Protein AF-A0A6G0FLL9-F1 (afdb_monomer_lite)

Secondary structure (DSSP, 8-state):
---HHHHHHHHHHHHHHHHHHH-TT-BTTB--HHHHHHHHHHHHHHHHHHHHHHHHH--

Sequence (59 aa):
MPDDLYQRYQAAARAHQEHTTSCPRCTGTARCSEGARLWSVFERLQDAYIDRQRTKRTR

pLDDT: mean 89.38, std 10.21, range [46.0, 96.81]

Foldseek 3Di:
DPPVLVVQLVVLVVVLVVCCVPPPQRDPPDDDPVNVVSVVSNVVSVVVVVVVVVVVVVD

Radius of gyration: 13.63 Å; chains: 1; bounding box: 34×16×36 Å

Structure (mmCIF, N/CA/C/O backbone):
data_AF-A0A6G0FLL9-F1
#
_entry.id   AF-A0A6G0FLL9-F1
#
loop_
_atom_site.group_PDB
_atom_site.id
_atom_site.type_symbol
_atom_site.label_atom_id
_atom_site.label_alt_id
_atom_site.label_comp_id
_atom_site.label_asym_id
_atom_site.label_entity_id
_atom_site.label_seq_id
_atom_site.pdbx_PDB_ins_code
_atom_site.Cartn_x
_atom_site.Cartn_y
_atom_site.Cartn_z
_atom_site.occupancy
_atom_site.B_iso_or_equiv
_atom_site.auth_seq_id
_atom_site.auth_comp_id
_atom_site.auth_asym_id
_atom_site.auth_atom_id
_atom_site.pdbx_PDB_model_num
ATOM 1 N 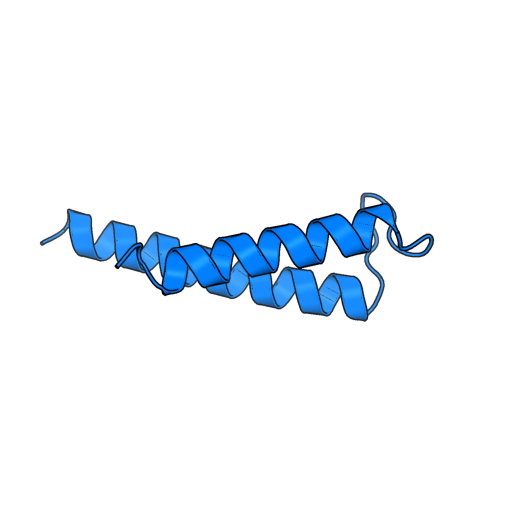N . MET A 1 1 ? -1.494 -0.607 22.873 1.00 46.00 1 MET A N 1
ATOM 2 C CA . MET A 1 1 ? -0.674 -0.879 21.677 1.00 46.00 1 MET A CA 1
ATOM 3 C C . MET A 1 1 ? -1.265 -0.107 20.515 1.00 46.00 1 MET A C 1
ATOM 5 O O . MET A 1 1 ? -2.489 -0.153 20.390 1.00 46.00 1 MET A O 1
ATOM 9 N N . PRO A 1 2 ? -0.461 0.618 19.713 1.00 56.19 2 PRO A N 1
ATOM 10 C CA . PRO A 1 2 ? -0.932 1.095 18.419 1.00 56.19 2 PRO A CA 1
ATOM 11 C C . PRO A 1 2 ? -1.599 -0.079 17.700 1.00 56.19 2 PRO A C 1
ATOM 13 O O . PRO A 1 2 ? -1.141 -1.213 17.813 1.00 56.19 2 PRO A O 1
ATOM 16 N N . ASP A 1 3 ? -2.752 0.187 17.100 1.00 75.38 3 ASP A N 1
ATOM 17 C CA . ASP A 1 3 ? -3.666 -0.825 16.575 1.00 75.38 3 ASP A CA 1
ATOM 18 C C . ASP A 1 3 ? -2.877 -1.797 15.669 1.00 75.38 3 ASP A C 1
ATOM 20 O O . ASP A 1 3 ? -2.361 -1.389 14.634 1.00 75.38 3 ASP A O 1
ATOM 24 N N . ASP A 1 4 ? -2.702 -3.055 16.088 1.00 88.44 4 ASP A N 1
ATOM 25 C CA . ASP A 1 4 ? -1.850 -4.045 15.396 1.00 88.44 4 ASP A CA 1
ATOM 26 C C . ASP A 1 4 ? -2.238 -4.204 13.909 1.00 88.44 4 ASP A C 1
ATOM 28 O O . ASP A 1 4 ? -1.394 -4.377 13.032 1.00 88.44 4 ASP A O 1
ATOM 32 N N . LEU A 1 5 ? -3.525 -4.015 13.600 1.00 91.00 5 LEU A N 1
ATOM 33 C CA . LEU A 1 5 ? -4.035 -3.955 12.234 1.00 91.00 5 LEU A CA 1
ATOM 34 C C . LEU A 1 5 ? -3.517 -2.732 11.461 1.00 91.00 5 LEU A C 1
ATOM 36 O O . LEU A 1 5 ? -3.140 -2.860 10.301 1.00 91.00 5 LEU A O 1
ATOM 40 N N . TYR A 1 6 ? -3.452 -1.560 12.097 1.00 91.44 6 TYR A N 1
ATOM 41 C CA . TYR A 1 6 ? -2.882 -0.350 11.501 1.00 91.44 6 TYR A CA 1
ATOM 42 C C . TYR A 1 6 ? -1.375 -0.492 11.241 1.00 91.44 6 TYR A C 1
ATOM 44 O O . TYR A 1 6 ? -0.887 -0.047 10.203 1.00 91.44 6 TYR A O 1
ATOM 52 N N . GLN A 1 7 ? -0.634 -1.154 12.137 1.00 94.00 7 GLN A N 1
ATOM 53 C CA . GLN A 1 7 ? 0.786 -1.450 11.913 1.00 94.00 7 GLN A CA 1
ATOM 54 C C . GLN A 1 7 ? 0.985 -2.405 10.732 1.00 94.00 7 GLN A C 1
ATOM 56 O O . GLN A 1 7 ? 1.815 -2.138 9.862 1.00 94.00 7 GLN A O 1
ATOM 61 N N . ARG A 1 8 ? 0.187 -3.480 10.655 1.00 95.12 8 ARG A N 1
ATOM 62 C CA . ARG A 1 8 ? 0.207 -4.416 9.521 1.00 95.12 8 ARG A CA 1
ATOM 63 C C . ARG A 1 8 ? -0.156 -3.726 8.204 1.00 95.12 8 ARG A C 1
ATOM 65 O O . ARG A 1 8 ? 0.532 -3.933 7.207 1.00 95.12 8 ARG A O 1
ATOM 72 N N . TYR A 1 9 ? -1.176 -2.868 8.212 1.00 94.69 9 TYR A N 1
ATOM 73 C CA . TYR A 1 9 ? -1.566 -2.045 7.065 1.00 94.69 9 TYR A CA 1
ATOM 74 C C . TYR A 1 9 ? -0.413 -1.157 6.569 1.00 94.69 9 TYR A C 1
ATOM 76 O O . TYR A 1 9 ? -0.062 -1.206 5.390 1.00 94.69 9 TYR A O 1
ATOM 84 N N . GLN A 1 10 ? 0.236 -0.404 7.463 1.00 95.56 10 GLN A N 1
ATOM 85 C CA . GLN A 1 10 ? 1.377 0.441 7.091 1.00 95.56 10 GLN A CA 1
ATOM 86 C C . GLN A 1 10 ? 2.574 -0.367 6.575 1.00 95.56 10 GLN A C 1
ATOM 88 O O . GLN A 1 10 ? 3.221 0.039 5.609 1.00 95.56 10 GLN A O 1
ATOM 93 N N . ALA A 1 11 ? 2.862 -1.522 7.179 1.00 96.12 11 ALA A N 1
ATOM 94 C CA . ALA A 1 11 ? 3.939 -2.395 6.722 1.00 96.12 11 ALA A CA 1
ATOM 95 C C . ALA A 1 11 ? 3.694 -2.913 5.294 1.00 96.12 11 ALA A C 1
ATOM 97 O O . ALA A 1 11 ? 4.616 -2.908 4.479 1.00 96.12 11 ALA A O 1
ATOM 98 N N . ALA A 1 12 ? 2.454 -3.298 4.968 1.00 96.38 12 ALA A N 1
ATOM 99 C CA . ALA A 1 12 ? 2.082 -3.719 3.618 1.00 96.38 12 ALA A CA 1
ATOM 100 C C . ALA A 1 12 ? 2.192 -2.572 2.600 1.00 96.38 12 ALA A C 1
ATOM 102 O O . ALA A 1 12 ? 2.686 -2.784 1.492 1.00 96.38 12 ALA A O 1
ATOM 103 N N . ALA A 1 13 ? 1.804 -1.352 2.990 1.00 95.19 13 ALA A N 1
ATOM 104 C CA . ALA A 1 13 ? 1.952 -0.160 2.155 1.00 95.19 13 ALA A CA 1
ATOM 105 C C . ALA A 1 13 ? 3.425 0.104 1.808 1.00 95.19 13 ALA A C 1
ATOM 107 O O . ALA A 1 13 ? 3.770 0.294 0.640 1.00 95.19 13 ALA A O 1
ATOM 108 N N . ARG A 1 14 ? 4.304 0.048 2.819 1.00 96.12 14 ARG A N 1
ATOM 109 C CA . ARG A 1 14 ? 5.747 0.227 2.640 1.00 96.12 14 ARG A CA 1
ATOM 110 C C . ARG A 1 14 ? 6.343 -0.858 1.745 1.00 96.12 14 ARG A C 1
ATOM 112 O O . ARG A 1 14 ? 7.069 -0.527 0.817 1.00 96.12 14 ARG A O 1
ATOM 119 N N . ALA A 1 15 ? 5.994 -2.126 1.968 1.00 95.56 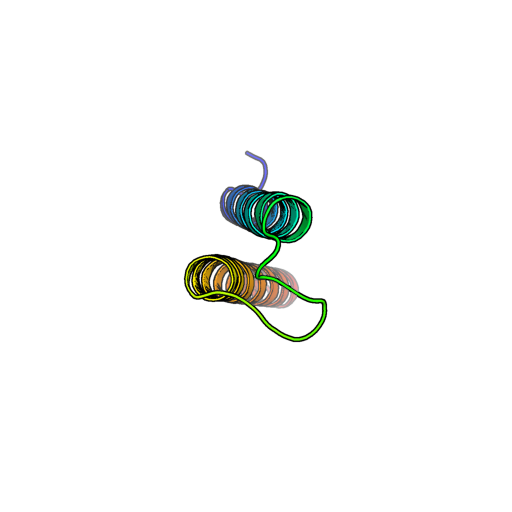15 ALA A N 1
ATOM 120 C CA . ALA A 1 15 ? 6.491 -3.234 1.153 1.00 95.56 15 ALA A CA 1
ATOM 121 C C . ALA A 1 15 ? 6.092 -3.092 -0.327 1.00 95.56 15 ALA A C 1
ATOM 123 O O . ALA A 1 15 ? 6.918 -3.292 -1.217 1.00 95.56 15 ALA A O 1
ATOM 124 N N . HIS A 1 16 ? 4.844 -2.693 -0.605 1.00 93.12 16 HIS A N 1
ATOM 125 C CA . HIS A 1 16 ? 4.410 -2.395 -1.970 1.00 93.12 16 HIS A CA 1
ATOM 126 C C . HIS A 1 16 ? 5.213 -1.231 -2.572 1.00 93.12 16 HIS A C 1
ATOM 128 O O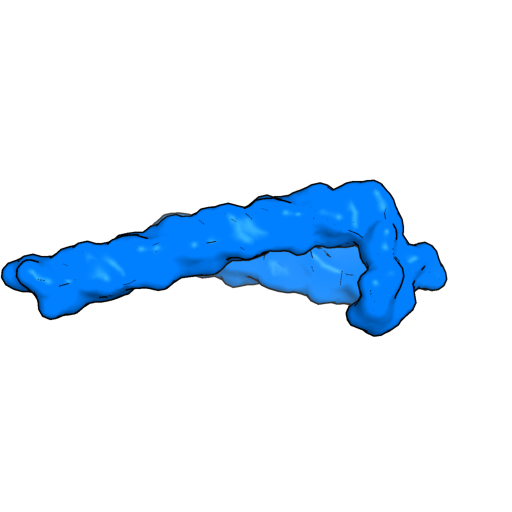 . HIS A 1 16 ? 5.692 -1.349 -3.698 1.00 93.12 16 HIS A O 1
ATOM 134 N N . GLN A 1 17 ? 5.410 -0.139 -1.826 1.00 92.88 17 GLN A N 1
ATOM 135 C CA . GLN A 1 17 ? 6.168 1.022 -2.298 1.00 92.88 17 GLN A CA 1
ATOM 136 C C . GLN A 1 17 ? 7.634 0.675 -2.601 1.00 92.88 17 GLN A C 1
ATOM 138 O O . GLN A 1 17 ? 8.117 0.969 -3.694 1.00 92.88 17 GLN A O 1
ATOM 143 N N . GLU A 1 18 ? 8.325 0.011 -1.671 1.00 94.62 18 GLU A N 1
ATOM 144 C CA . GLU A 1 18 ? 9.707 -0.464 -1.832 1.00 94.62 18 GLU A CA 1
ATOM 145 C C . GLU A 1 18 ? 9.850 -1.345 -3.079 1.00 94.62 18 GLU A C 1
ATOM 147 O O . GLU A 1 18 ? 10.781 -1.170 -3.873 1.00 94.62 18 GLU A O 1
ATOM 152 N N . HIS A 1 19 ? 8.882 -2.240 -3.297 1.00 93.19 19 HIS A N 1
ATOM 153 C CA . HIS A 1 19 ? 8.839 -3.081 -4.481 1.00 93.19 19 HIS A CA 1
ATOM 154 C C . HIS A 1 19 ? 8.644 -2.265 -5.762 1.00 93.19 19 HIS A C 1
ATOM 156 O O . HIS A 1 19 ? 9.400 -2.449 -6.711 1.00 93.19 19 HIS A O 1
ATOM 162 N N . THR A 1 20 ? 7.667 -1.354 -5.816 1.00 90.62 20 THR A N 1
ATOM 163 C CA . THR A 1 20 ? 7.421 -0.543 -7.022 1.00 90.62 20 THR A CA 1
ATOM 164 C C . THR A 1 20 ? 8.586 0.378 -7.373 1.00 90.62 20 THR A C 1
ATOM 166 O O . THR A 1 20 ? 8.838 0.598 -8.550 1.00 90.62 20 THR A O 1
ATOM 169 N N . THR A 1 21 ? 9.333 0.860 -6.378 1.00 90.69 21 THR A N 1
ATOM 170 C CA . THR A 1 21 ? 10.532 1.682 -6.595 1.00 90.69 21 THR A CA 1
ATOM 171 C C . THR A 1 21 ? 11.691 0.862 -7.164 1.00 90.69 21 THR A C 1
ATOM 173 O O . THR A 1 21 ? 12.463 1.362 -7.976 1.00 90.69 21 THR A O 1
ATOM 176 N N . SER A 1 22 ? 11.818 -0.400 -6.746 1.00 89.56 22 SER A N 1
ATOM 177 C CA . SER A 1 22 ? 12.968 -1.251 -7.088 1.00 89.56 22 SER A CA 1
ATOM 178 C C . SER A 1 22 ? 12.707 -2.187 -8.273 1.00 89.56 22 SER A C 1
ATOM 180 O O . SER A 1 22 ? 13.645 -2.747 -8.840 1.00 89.56 22 SER A O 1
ATOM 182 N N . CYS A 1 23 ? 11.443 -2.415 -8.641 1.00 90.88 23 CYS A N 1
ATOM 183 C CA . CYS A 1 23 ? 11.064 -3.382 -9.663 1.00 90.88 23 CYS A CA 1
ATOM 184 C C . CYS A 1 23 ? 10.896 -2.712 -11.037 1.00 90.88 23 CYS A C 1
ATOM 186 O O . CYS A 1 23 ? 9.886 -2.048 -11.263 1.00 90.88 23 CYS A O 1
ATOM 188 N N . PRO A 1 24 ? 11.779 -2.977 -12.019 1.00 86.50 24 PRO A N 1
ATOM 189 C CA . PRO A 1 24 ? 11.665 -2.392 -13.359 1.00 86.50 24 PRO A CA 1
ATOM 190 C C . PRO A 1 24 ? 10.475 -2.941 -14.163 1.00 86.50 24 PRO A C 1
ATOM 192 O O . PRO A 1 24 ? 10.120 -2.394 -15.201 1.00 86.50 24 PRO A O 1
ATOM 195 N N . ARG A 1 25 ? 9.861 -4.043 -13.706 1.00 87.25 25 ARG A N 1
ATOM 196 C CA . ARG A 1 25 ? 8.660 -4.631 -14.325 1.00 87.25 25 ARG A CA 1
ATOM 197 C C . ARG A 1 25 ? 7.365 -3.998 -13.828 1.00 87.25 25 ARG A C 1
ATOM 199 O O . ARG A 1 25 ? 6.324 -4.212 -14.442 1.00 87.25 25 ARG A O 1
ATOM 206 N N . CYS A 1 26 ? 7.416 -3.280 -12.710 1.00 87.81 26 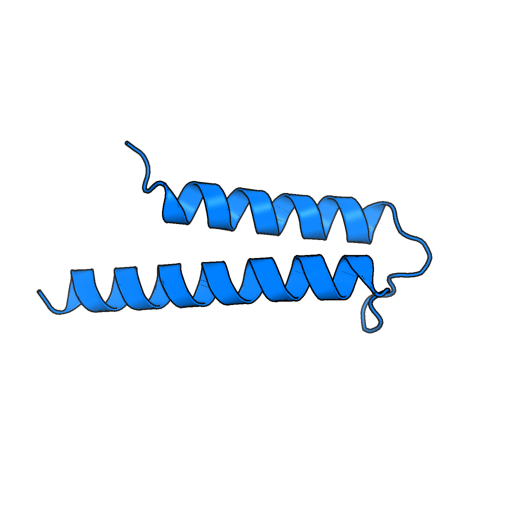CYS A N 1
ATOM 207 C CA . CYS A 1 26 ? 6.281 -2.531 -12.207 1.00 87.81 26 CYS A CA 1
ATOM 208 C C . CYS A 1 26 ? 6.329 -1.135 -12.832 1.00 87.81 26 CYS A C 1
ATOM 210 O O . CYS A 1 26 ? 7.193 -0.331 -12.500 1.00 87.81 26 CYS A O 1
ATOM 212 N N . THR A 1 27 ? 5.420 -0.851 -13.759 1.00 81.06 27 THR A N 1
ATOM 213 C CA . THR A 1 27 ? 5.211 0.497 -14.303 1.00 81.06 27 THR A CA 1
ATOM 214 C C . THR A 1 27 ? 3.929 1.066 -13.704 1.00 81.06 27 THR A C 1
ATOM 216 O O . THR A 1 27 ? 3.114 0.315 -13.178 1.00 81.06 27 THR A O 1
ATOM 219 N N . GLY A 1 28 ? 3.725 2.386 -13.745 1.00 73.12 28 GLY A N 1
ATOM 220 C CA . GLY A 1 28 ? 2.646 3.052 -12.995 1.00 73.12 28 GLY A CA 1
ATOM 221 C C . GLY A 1 28 ? 1.252 2.402 -13.088 1.00 73.12 28 GLY A C 1
ATOM 222 O O . GLY A 1 28 ? 0.491 2.466 -12.127 1.00 73.12 28 GLY A O 1
ATOM 223 N N . THR A 1 29 ? 0.932 1.730 -14.198 1.00 76.75 29 THR A N 1
ATOM 224 C CA . THR A 1 29 ? -0.321 0.981 -14.394 1.00 76.75 29 THR A CA 1
ATOM 225 C C . THR A 1 29 ? -0.161 -0.544 -14.434 1.00 76.75 29 THR A C 1
ATOM 227 O O . THR A 1 29 ? -1.155 -1.250 -14.268 1.00 76.75 29 THR A O 1
ATOM 230 N N . ALA A 1 30 ? 1.050 -1.078 -14.625 1.00 81.00 30 ALA A N 1
ATOM 231 C CA . ALA A 1 30 ? 1.300 -2.515 -14.722 1.00 81.00 30 ALA A CA 1
ATOM 232 C C . ALA A 1 30 ? 2.093 -3.022 -13.516 1.00 81.00 30 ALA A C 1
ATOM 234 O O . ALA A 1 30 ? 3.156 -2.507 -13.182 1.00 81.00 30 ALA A O 1
ATOM 235 N N . ARG A 1 31 ? 1.603 -4.083 -12.874 1.00 85.81 31 ARG A N 1
ATOM 236 C CA . ARG A 1 31 ? 2.282 -4.723 -11.742 1.00 85.81 31 ARG A CA 1
ATOM 237 C C . ARG A 1 31 ? 2.797 -6.090 -12.165 1.00 85.81 31 ARG A C 1
ATOM 239 O O . ARG A 1 31 ? 2.084 -6.840 -12.829 1.00 85.81 31 ARG A O 1
ATOM 246 N N . CYS A 1 32 ? 4.008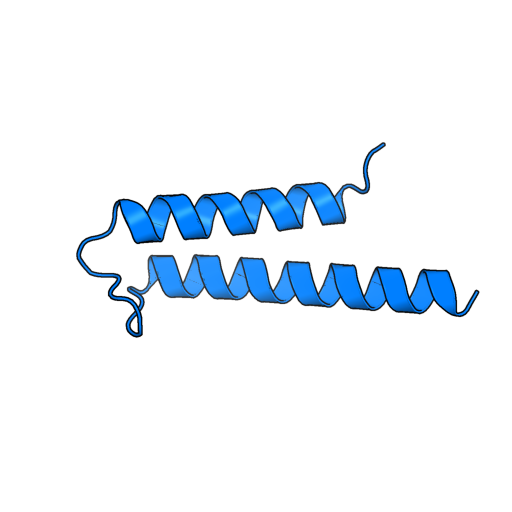 -6.440 -11.740 1.00 92.81 32 CYS A N 1
ATOM 247 C CA . CYS A 1 32 ? 4.447 -7.830 -11.818 1.00 92.81 32 CYS A CA 1
ATOM 248 C C . CYS A 1 32 ? 3.668 -8.697 -10.810 1.00 92.81 32 CYS A C 1
ATOM 250 O O . CYS A 1 32 ? 2.965 -8.173 -9.944 1.00 92.81 32 CYS A O 1
ATOM 252 N N . SER A 1 33 ? 3.797 -10.023 -10.898 1.00 93.06 33 SER A N 1
ATOM 253 C CA . SER A 1 33 ? 3.092 -10.962 -10.011 1.00 93.06 33 SER A CA 1
ATOM 254 C C . SER A 1 33 ? 3.322 -10.676 -8.521 1.00 93.06 33 SER A C 1
ATOM 256 O O . SER A 1 33 ? 2.380 -10.731 -7.734 1.00 93.06 33 SER A O 1
ATOM 258 N N . GLU A 1 34 ? 4.548 -10.311 -8.140 1.00 92.62 34 GLU A N 1
ATOM 259 C CA . GLU A 1 34 ? 4.879 -9.964 -6.755 1.00 92.62 34 GLU A CA 1
ATOM 260 C C . GLU A 1 34 ? 4.261 -8.623 -6.341 1.00 92.62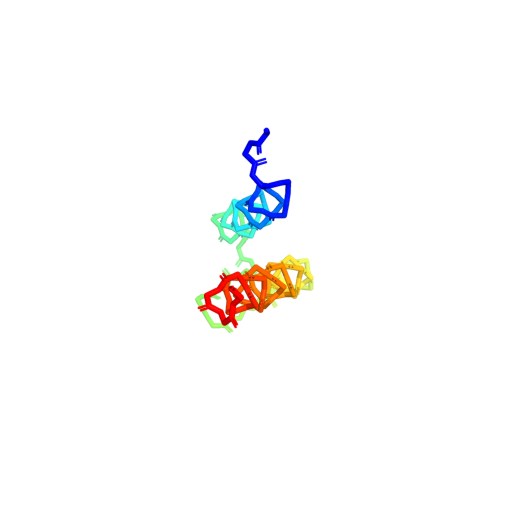 34 GLU A C 1
ATOM 262 O O . GLU A 1 34 ? 3.614 -8.530 -5.301 1.00 92.62 34 GLU A O 1
ATOM 267 N N . GLY A 1 35 ? 4.352 -7.599 -7.194 1.00 93.31 35 GLY A N 1
ATOM 268 C CA . GLY A 1 35 ? 3.682 -6.317 -6.963 1.00 93.31 35 GLY A CA 1
ATOM 269 C C . GLY A 1 35 ? 2.160 -6.460 -6.835 1.00 93.31 35 GLY A C 1
ATOM 270 O O . GLY A 1 35 ? 1.553 -5.830 -5.973 1.00 93.31 35 GLY A O 1
ATOM 271 N N . ALA A 1 36 ? 1.539 -7.332 -7.636 1.00 93.75 36 ALA A N 1
ATOM 272 C CA . ALA A 1 36 ? 0.110 -7.638 -7.556 1.00 93.75 36 ALA A CA 1
ATOM 273 C C . ALA A 1 36 ? -0.257 -8.351 -6.243 1.00 93.75 36 ALA A C 1
ATOM 275 O O . ALA A 1 36 ? -1.285 -8.041 -5.633 1.00 93.75 36 ALA A O 1
ATOM 276 N N . ARG A 1 37 ? 0.601 -9.263 -5.768 1.00 94.88 37 ARG A N 1
ATOM 277 C CA . ARG A 1 37 ? 0.445 -9.915 -4.463 1.00 94.88 37 ARG A CA 1
ATOM 278 C C . ARG A 1 37 ? 0.532 -8.902 -3.322 1.00 94.88 37 ARG A C 1
ATOM 280 O O . ARG A 1 37 ? -0.348 -8.894 -2.464 1.00 94.88 37 ARG A O 1
ATOM 287 N N . LEU A 1 38 ? 1.551 -8.041 -3.323 1.00 95.44 38 LEU A N 1
ATOM 288 C CA . LEU A 1 38 ? 1.734 -6.999 -2.306 1.00 95.44 38 LEU A CA 1
ATOM 289 C C . LEU A 1 38 ? 0.560 -6.015 -2.293 1.00 95.44 38 LEU A C 1
ATOM 291 O O . LEU A 1 38 ? 0.042 -5.697 -1.224 1.00 95.44 38 LEU A O 1
ATOM 295 N N . TRP A 1 39 ? 0.090 -5.608 -3.474 1.00 93.69 39 TRP A N 1
ATOM 296 C CA . TRP A 1 39 ? -1.094 -4.763 -3.618 1.00 93.69 39 TRP A CA 1
ATOM 297 C C . TRP A 1 39 ? -2.346 -5.415 -3.021 1.00 93.69 39 TRP A C 1
ATOM 299 O O . TRP A 1 39 ? -3.033 -4.798 -2.215 1.00 93.69 39 TRP A O 1
ATOM 309 N N . SER A 1 40 ? -2.595 -6.690 -3.337 1.00 96.00 40 SER A N 1
ATOM 310 C CA . SER A 1 40 ? -3.755 -7.428 -2.815 1.00 96.00 40 SER A CA 1
ATOM 311 C C . SER A 1 40 ? -3.730 -7.559 -1.287 1.00 96.00 40 SER A C 1
ATOM 313 O O . SER A 1 40 ? -4.771 -7.536 -0.633 1.00 96.00 40 SER A O 1
ATOM 315 N N . VAL A 1 41 ? -2.543 -7.724 -0.691 1.00 96.56 41 VAL A N 1
ATOM 316 C CA . VAL A 1 41 ? -2.384 -7.772 0.772 1.00 96.56 41 VAL A CA 1
ATOM 317 C C . VAL A 1 41 ? -2.650 -6.402 1.393 1.00 96.56 41 VAL A C 1
ATOM 319 O O . VAL A 1 41 ? -3.352 -6.318 2.400 1.00 96.56 41 VAL A O 1
ATOM 322 N N . PHE A 1 42 ? -2.114 -5.339 0.791 1.00 96.06 42 PHE A N 1
ATOM 323 C CA . PHE A 1 42 ? -2.355 -3.964 1.218 1.00 96.06 42 PHE A CA 1
ATOM 324 C C . PHE A 1 42 ? -3.848 -3.608 1.188 1.00 96.06 42 PHE A C 1
ATOM 326 O O . PHE A 1 42 ? -4.365 -3.119 2.190 1.00 96.06 42 PHE A O 1
ATOM 333 N N . GLU A 1 43 ? -4.542 -3.917 0.091 1.00 96.38 43 GLU A N 1
ATOM 334 C CA . GLU A 1 43 ? -5.971 -3.636 -0.101 1.00 96.38 43 GLU A CA 1
ATOM 335 C C . GLU A 1 43 ? -6.830 -4.318 0.975 1.00 96.38 43 GLU A C 1
ATOM 337 O O . GLU A 1 43 ? -7.579 -3.653 1.686 1.00 96.38 43 GLU A O 1
ATOM 342 N N . ARG A 1 44 ? -6.609 -5.614 1.234 1.00 96.69 44 ARG A N 1
ATOM 343 C CA . ARG A 1 44 ? -7.332 -6.342 2.296 1.00 96.69 44 ARG A CA 1
ATOM 344 C C . ARG A 1 44 ? -7.122 -5.748 3.690 1.00 96.69 44 ARG A C 1
ATOM 346 O O . ARG A 1 44 ? -8.033 -5.760 4.515 1.00 96.69 44 ARG A O 1
ATOM 353 N N . LEU A 1 45 ? -5.910 -5.276 3.988 1.00 96.62 45 LEU A N 1
ATOM 354 C CA . LEU A 1 45 ? -5.605 -4.654 5.279 1.00 96.62 45 LEU A CA 1
ATOM 355 C C . LEU A 1 45 ? -6.208 -3.251 5.390 1.00 96.62 45 LEU A C 1
ATOM 357 O O . LEU A 1 45 ? -6.647 -2.872 6.477 1.00 96.62 45 LEU A O 1
ATOM 361 N N . GLN A 1 46 ? -6.253 -2.505 4.285 1.00 96.31 46 GLN A N 1
ATOM 362 C CA . GLN A 1 46 ? -6.939 -1.220 4.209 1.00 96.31 46 GLN A CA 1
ATOM 363 C C . GLN A 1 46 ? -8.435 -1.388 4.489 1.00 96.31 46 GLN A C 1
ATOM 365 O O . GLN A 1 46 ? -8.958 -0.702 5.368 1.00 96.31 46 GLN A O 1
ATOM 370 N N . ASP A 1 47 ? -9.091 -2.332 3.813 1.00 96.81 47 ASP A N 1
ATOM 371 C CA . ASP A 1 47 ? -10.517 -2.617 3.993 1.00 96.81 47 ASP A CA 1
ATOM 372 C C . ASP A 1 47 ? -10.827 -2.992 5.442 1.00 96.81 47 ASP A C 1
ATOM 374 O O . ASP A 1 47 ? -11.670 -2.368 6.090 1.00 96.81 47 ASP A O 1
ATOM 378 N N . ALA A 1 48 ? -10.064 -3.934 6.007 1.00 95.56 48 ALA A N 1
ATOM 379 C CA . ALA A 1 48 ? -10.226 -4.346 7.398 1.00 95.56 48 ALA A CA 1
ATOM 380 C C . ALA A 1 48 ? -10.041 -3.175 8.380 1.00 95.56 48 ALA A C 1
ATOM 382 O O . ALA A 1 48 ? -10.751 -3.075 9.386 1.00 95.56 48 ALA A O 1
ATOM 383 N N . TYR A 1 49 ? -9.085 -2.279 8.112 1.00 93.69 49 TYR A N 1
ATOM 384 C CA . TYR A 1 49 ? -8.876 -1.091 8.932 1.00 93.69 49 TYR A CA 1
ATOM 385 C C . TYR A 1 49 ? -10.061 -0.124 8.831 1.00 93.69 49 TYR A C 1
ATOM 387 O O . TYR A 1 49 ? -10.558 0.331 9.863 1.00 93.69 49 TYR A O 1
ATOM 395 N N . ILE A 1 50 ? -10.547 0.159 7.620 1.00 94.25 50 ILE A N 1
ATOM 396 C CA . ILE A 1 50 ? -11.697 1.042 7.384 1.00 94.25 50 ILE A CA 1
ATOM 397 C C . ILE A 1 50 ? -12.955 0.486 8.060 1.00 94.25 50 ILE A C 1
ATOM 399 O O . ILE A 1 50 ? -13.640 1.226 8.770 1.00 94.25 50 ILE A O 1
ATOM 403 N N . ASP A 1 51 ? -13.232 -0.808 7.924 1.00 94.88 51 ASP A N 1
ATOM 404 C CA . ASP A 1 51 ? -14.385 -1.456 8.556 1.00 94.88 51 ASP A CA 1
ATOM 405 C C . ASP A 1 51 ? -14.298 -1.432 10.084 1.00 94.88 51 ASP A C 1
ATOM 407 O O . ASP A 1 51 ? -15.288 -1.150 10.774 1.00 94.88 51 ASP A O 1
ATOM 411 N N . ARG A 1 52 ? -13.095 -1.618 10.641 1.00 91.12 52 ARG A N 1
ATOM 412 C CA . ARG A 1 52 ? -12.860 -1.442 12.078 1.00 91.12 52 ARG A CA 1
ATOM 413 C C . ARG A 1 52 ? -13.134 -0.003 12.517 1.00 91.12 52 ARG A C 1
ATOM 415 O O . ARG A 1 52 ? -13.749 0.198 13.564 1.00 91.12 52 ARG A O 1
ATOM 422 N N . GLN A 1 53 ? -12.682 0.993 11.754 1.00 91.62 53 GLN A N 1
ATOM 423 C CA . GLN A 1 53 ? -12.930 2.406 12.061 1.00 91.62 53 GLN A CA 1
ATOM 424 C C . GLN A 1 53 ? -14.423 2.742 12.004 1.00 91.62 53 GLN A C 1
ATOM 426 O O . GLN A 1 53 ? -14.928 3.412 12.902 1.00 91.62 53 GLN A O 1
ATOM 431 N N . ARG A 1 54 ? -15.152 2.222 11.010 1.00 92.62 54 ARG A N 1
ATOM 432 C CA . ARG A 1 54 ? -16.612 2.370 10.906 1.00 92.62 54 ARG A CA 1
ATOM 433 C C . ARG A 1 54 ? -17.320 1.777 12.119 1.00 92.62 54 ARG A C 1
ATOM 435 O O . ARG A 1 54 ? -18.099 2.479 12.754 1.00 92.62 54 ARG A O 1
ATOM 442 N N . THR A 1 55 ? -16.966 0.547 12.492 1.00 90.81 55 THR A N 1
ATOM 443 C CA . THR A 1 55 ? -17.532 -0.153 13.657 1.00 90.81 55 THR A CA 1
ATOM 444 C C . THR A 1 55 ? -17.274 0.598 14.965 1.00 90.81 55 THR A C 1
ATOM 446 O O . THR A 1 55 ? -18.163 0.696 15.807 1.00 90.81 55 THR A O 1
ATOM 449 N N . LYS A 1 56 ? -16.068 1.160 15.144 1.00 87.38 56 LYS A N 1
ATOM 450 C CA . LYS A 1 56 ? -15.736 1.997 16.311 1.00 87.38 56 LYS A CA 1
ATOM 451 C C . LYS A 1 56 ? -16.572 3.279 16.369 1.00 87.38 56 LYS A C 1
ATOM 453 O O . LYS A 1 56 ? -16.808 3.776 17.457 1.00 87.38 56 LYS A O 1
ATOM 458 N N . ARG A 1 57 ? -16.980 3.826 15.221 1.00 83.56 57 ARG A N 1
ATOM 459 C CA . ARG A 1 57 ? -17.746 5.080 15.126 1.00 83.56 57 ARG A CA 1
ATOM 460 C C . ARG A 1 57 ? -19.243 4.903 15.368 1.00 83.56 57 ARG A C 1
ATOM 462 O O . ARG A 1 57 ? -19.915 5.873 15.692 1.00 83.56 57 ARG A O 1
ATOM 469 N N . THR A 1 58 ? -19.765 3.701 15.142 1.00 79.19 58 THR A N 1
ATOM 470 C CA . THR A 1 58 ? -21.183 3.348 15.323 1.00 79.19 58 THR A CA 1
ATOM 471 C C . THR A 1 58 ? -21.505 2.804 16.717 1.00 79.19 58 THR A C 1
ATOM 473 O O . THR A 1 58 ? -22.641 2.404 16.951 1.00 79.19 58 THR A O 1
ATOM 476 N N . ARG A 1 59 ? -20.516 2.725 17.610 1.00 55.66 59 ARG A N 1
ATOM 477 C CA . ARG A 1 59 ? -20.623 2.131 18.944 1.00 55.66 59 ARG A CA 1
ATOM 478 C C . ARG A 1 59 ? -20.410 3.193 20.009 1.00 55.66 59 ARG A C 1
ATOM 480 O O . ARG A 1 59 ? -21.082 3.078 21.052 1.00 55.66 59 ARG A O 1
#